Protein AF-A0A9P0PKF9-F1 (afdb_monomer)

Secondary structure (DSSP, 8-state):
-------S-HHHHHHHHHT-HHHH-TTSGGGG-HHHHHHHHHHHHHHH-TTGGGS-HHHHHHHHHHHHHHHHHHHHHHHHHHS--TT---PPPPTTTTTTGGGHHHHHHHHHHTT--------------

Mean predicted aligned error: 11.03 Å

Foldseek 3Di:
DPPPDPPFDPLLLLVLQLVPCLNQPPPDPNVVPPPSNVVSLLVSLCVRDVCLVVDDPVVVVVSSCVSSVVVVVLVVVQVVQPPDDPPDPDGDHDPCNVSCVSNVVRVVVVVVVVPDDDDDDDDDDDDDD

Structure (mmCIF, N/CA/C/O backbone):
data_AF-A0A9P0PKF9-F1
#
_entry.id   AF-A0A9P0PKF9-F1
#
loop_
_atom_site.group_PDB
_atom_site.id
_atom_site.type_symbol
_atom_site.label_atom_id
_atom_site.label_alt_id
_atom_site.label_comp_id
_atom_site.label_asym_id
_atom_site.label_entity_id
_atom_site.label_seq_id
_atom_site.pdbx_PDB_ins_code
_atom_site.Cartn_x
_atom_site.Cartn_y
_atom_site.Cartn_z
_atom_site.occupancy
_atom_site.B_iso_or_equiv
_atom_site.auth_seq_id
_atom_site.auth_comp_id
_atom_site.auth_asym_id
_atom_site.auth_atom_id
_atom_site.pdbx_PDB_model_num
ATOM 1 N N . MET A 1 1 ? 11.613 -13.302 19.330 1.00 32.81 1 MET A N 1
ATOM 2 C CA . MET A 1 1 ? 10.823 -12.208 18.730 1.00 32.81 1 MET A CA 1
ATOM 3 C C . MET A 1 1 ? 9.789 -12.848 17.827 1.00 32.81 1 MET A C 1
ATOM 5 O O . MET A 1 1 ? 10.164 -13.416 16.809 1.00 32.81 1 MET A O 1
ATOM 9 N N . SER A 1 2 ? 8.526 -12.873 18.243 1.00 33.69 2 SER A N 1
ATOM 10 C CA . SER A 1 2 ? 7.452 -13.430 17.420 1.00 33.69 2 SER A CA 1
ATOM 11 C C . SER A 1 2 ? 7.216 -12.473 16.259 1.00 33.69 2 SER A C 1
ATOM 13 O O . SER A 1 2 ? 6.723 -11.369 16.462 1.00 33.69 2 SER A O 1
ATOM 15 N N . VAL A 1 3 ? 7.636 -12.862 15.057 1.00 44.56 3 VAL A N 1
ATOM 16 C CA . VAL A 1 3 ? 7.265 -12.168 13.822 1.00 44.56 3 VAL A CA 1
ATOM 17 C C . VAL A 1 3 ? 5.748 -12.252 13.729 1.00 44.56 3 VAL A C 1
ATOM 19 O O . VAL A 1 3 ? 5.202 -13.336 13.527 1.00 44.56 3 VAL A O 1
ATOM 22 N N . THR A 1 4 ? 5.063 -11.136 13.966 1.00 53.38 4 THR A N 1
ATOM 23 C CA . THR A 1 4 ? 3.608 -11.045 13.866 1.00 53.38 4 THR A CA 1
ATOM 24 C C . THR A 1 4 ? 3.218 -11.506 12.467 1.00 53.38 4 THR A C 1
ATOM 26 O O . THR A 1 4 ? 3.581 -10.883 11.467 1.00 53.38 4 THR A O 1
ATOM 29 N N . LYS A 1 5 ? 2.571 -12.670 12.380 1.00 66.69 5 LYS A N 1
ATOM 30 C CA . LYS A 1 5 ? 2.160 -13.260 11.109 1.00 66.69 5 LYS A CA 1
ATOM 31 C C . LYS A 1 5 ? 1.153 -12.311 10.465 1.00 66.69 5 LYS A C 1
ATOM 33 O O . LYS A 1 5 ? 0.161 -11.949 11.087 1.00 66.69 5 LYS A O 1
ATOM 38 N N . PHE A 1 6 ? 1.429 -11.880 9.239 1.00 79.94 6 PHE A N 1
ATOM 39 C CA . PHE A 1 6 ? 0.460 -11.120 8.459 1.00 79.94 6 PHE A CA 1
ATOM 40 C C . PHE A 1 6 ? -0.684 -12.070 8.094 1.00 79.94 6 PHE A C 1
ATOM 42 O O . PHE A 1 6 ? -0.455 -13.028 7.357 1.00 79.94 6 PHE A O 1
ATOM 49 N N . ASN A 1 7 ? -1.866 -11.846 8.667 1.00 83.81 7 ASN A N 1
ATOM 50 C CA . ASN A 1 7 ? -3.003 -12.768 8.565 1.00 83.81 7 ASN A CA 1
ATOM 51 C C . ASN A 1 7 ? -4.001 -12.390 7.461 1.00 83.81 7 ASN A C 1
ATOM 53 O O . ASN A 1 7 ? -5.048 -13.018 7.363 1.00 83.81 7 ASN A O 1
ATOM 57 N N . TYR A 1 8 ? -3.684 -11.391 6.637 1.00 88.50 8 TYR A N 1
ATOM 58 C CA . TYR A 1 8 ? -4.558 -10.952 5.553 1.00 88.50 8 TYR A CA 1
ATOM 59 C C . TYR A 1 8 ? -4.147 -11.553 4.214 1.00 88.50 8 TYR A C 1
ATOM 61 O O . TYR A 1 8 ? -2.969 -11.855 3.983 1.00 88.50 8 TYR A O 1
ATOM 69 N N . ASP A 1 9 ? -5.126 -11.679 3.325 1.00 90.25 9 ASP A N 1
ATOM 70 C CA . ASP A 1 9 ? -4.907 -12.185 1.981 1.00 90.25 9 ASP A CA 1
ATOM 71 C C . ASP A 1 9 ? -4.110 -11.184 1.130 1.00 90.25 9 ASP A C 1
ATOM 73 O O . ASP A 1 9 ? -4.443 -10.002 1.011 1.00 90.25 9 ASP A O 1
ATOM 77 N N . ILE A 1 10 ? -3.001 -11.665 0.568 1.00 91.31 10 ILE A N 1
ATOM 78 C CA . ILE A 1 10 ? -2.058 -10.822 -0.170 1.00 91.31 10 ILE A CA 1
ATOM 79 C C . ILE A 1 10 ? -2.601 -10.459 -1.548 1.00 91.31 10 ILE A C 1
ATOM 81 O O . ILE A 1 10 ? -2.368 -9.344 -2.005 1.00 91.31 10 ILE A O 1
ATOM 85 N N . VAL A 1 11 ? -3.314 -11.381 -2.196 1.00 92.12 11 VAL A N 1
ATOM 86 C CA . VAL A 1 11 ? -3.899 -11.150 -3.520 1.00 92.12 11 VAL A CA 1
ATOM 87 C C . VAL A 1 11 ? -4.945 -10.044 -3.419 1.00 92.12 11 VAL A C 1
ATOM 89 O O . VAL A 1 11 ? -4.841 -9.049 -4.127 1.00 92.12 11 VAL A O 1
ATOM 92 N N . THR A 1 12 ? -5.827 -10.136 -2.425 1.00 93.19 12 THR A N 1
ATOM 93 C CA . THR A 1 12 ? -6.835 -9.118 -2.103 1.00 93.19 12 THR A CA 1
ATOM 94 C C . THR A 1 12 ? -6.195 -7.753 -1.841 1.00 93.19 12 THR A C 1
ATOM 96 O O . THR A 1 12 ? -6.648 -6.737 -2.363 1.00 93.19 12 THR A O 1
ATOM 99 N N . LEU A 1 13 ? -5.101 -7.697 -1.066 1.00 93.88 13 LEU A N 1
ATOM 100 C CA . LEU A 1 13 ? -4.358 -6.448 -0.855 1.00 93.88 13 LEU A CA 1
ATOM 101 C C . LEU A 1 13 ? -3.855 -5.857 -2.183 1.00 93.88 13 LEU A C 1
ATOM 103 O O . LEU A 1 13 ? -3.960 -4.648 -2.386 1.00 93.88 13 LEU A O 1
ATOM 107 N N . ILE A 1 14 ? -3.302 -6.685 -3.072 1.00 94.00 14 ILE A N 1
ATOM 108 C CA . ILE A 1 14 ? -2.784 -6.229 -4.366 1.00 94.00 14 ILE A CA 1
ATOM 109 C C . ILE A 1 14 ? -3.920 -5.688 -5.241 1.00 94.00 14 ILE A C 1
ATOM 111 O O . ILE A 1 14 ? -3.789 -4.573 -5.738 1.00 94.00 14 ILE A O 1
ATOM 115 N N . GLU A 1 15 ? -5.039 -6.404 -5.357 1.00 93.44 15 GLU A N 1
ATOM 116 C CA . GLU A 1 15 ? -6.213 -5.989 -6.145 1.00 93.44 15 GLU A CA 1
ATOM 117 C C . GLU A 1 15 ? -6.814 -4.669 -5.635 1.00 93.44 15 GLU A C 1
ATOM 119 O O . GLU A 1 15 ? -7.118 -3.755 -6.406 1.00 93.44 15 GLU A O 1
ATOM 124 N N . LEU A 1 16 ? -6.933 -4.519 -4.311 1.00 94.06 16 LEU A N 1
ATOM 125 C CA . LEU A 1 16 ? -7.425 -3.287 -3.694 1.00 94.06 16 LEU A CA 1
ATOM 126 C C . LEU A 1 16 ? -6.513 -2.093 -3.984 1.00 94.06 16 LEU A C 1
ATOM 128 O O . LEU A 1 16 ? -7.008 -0.975 -4.166 1.00 94.06 16 LEU A O 1
ATOM 132 N N . VAL A 1 17 ? -5.197 -2.308 -3.986 1.00 93.44 17 VAL A N 1
ATOM 133 C CA . VAL A 1 17 ? -4.228 -1.261 -4.308 1.00 93.44 17 VAL A CA 1
ATOM 134 C C . VAL A 1 17 ? -4.251 -0.961 -5.804 1.00 93.44 17 VAL A C 1
ATOM 136 O O . VAL A 1 17 ? -4.293 0.212 -6.164 1.00 93.44 17 VAL A O 1
ATOM 139 N N . GLU A 1 18 ? -4.290 -1.976 -6.667 1.00 93.12 18 GLU A N 1
ATOM 140 C CA . GLU A 1 18 ? -4.383 -1.835 -8.124 1.00 93.12 18 GLU A CA 1
ATOM 141 C C . GLU A 1 18 ? -5.552 -0.931 -8.528 1.00 93.12 18 GLU A C 1
ATOM 143 O O . GLU A 1 18 ? -5.347 0.056 -9.241 1.00 93.12 18 GLU A O 1
ATOM 148 N N . ALA A 1 19 ? -6.741 -1.182 -7.970 1.00 92.12 19 ALA A N 1
ATOM 149 C CA . ALA A 1 19 ? -7.951 -0.395 -8.209 1.00 92.12 19 ALA A CA 1
ATOM 150 C C . ALA A 1 19 ? -7.835 1.088 -7.792 1.00 92.12 19 ALA A C 1
ATOM 152 O O . ALA A 1 19 ? -8.672 1.910 -8.169 1.00 92.12 19 ALA A O 1
ATOM 153 N N . ARG A 1 20 ? -6.810 1.454 -7.011 1.00 92.75 20 ARG A N 1
ATOM 154 C CA . ARG A 1 20 ? -6.616 2.788 -6.426 1.00 92.75 20 ARG A CA 1
ATOM 155 C C . ARG A 1 20 ? -5.301 3.411 -6.910 1.00 92.75 20 ARG A C 1
ATOM 157 O O . ARG A 1 20 ? -4.300 3.398 -6.186 1.00 92.75 20 ARG A O 1
ATOM 164 N N . PRO A 1 21 ? -5.272 4.042 -8.100 1.00 88.19 21 PRO A N 1
ATOM 165 C CA . PRO A 1 21 ? -4.044 4.577 -8.696 1.00 88.19 21 PRO A CA 1
ATOM 166 C C . PRO A 1 21 ? -3.341 5.631 -7.834 1.00 88.19 21 PRO A C 1
ATOM 168 O O . PRO A 1 21 ? -2.121 5.761 -7.906 1.00 88.19 21 PRO A O 1
ATOM 171 N N . CYS A 1 22 ? -4.047 6.338 -6.948 1.00 90.50 22 CYS A N 1
ATOM 172 C CA . CYS A 1 22 ? -3.416 7.267 -6.009 1.00 90.50 22 CYS A CA 1
ATOM 173 C C . CYS A 1 22 ? -2.432 6.584 -5.040 1.00 90.50 22 CYS A C 1
ATOM 175 O O . CYS A 1 22 ? -1.569 7.262 -4.488 1.00 90.50 22 CYS A O 1
ATOM 177 N N . LEU A 1 23 ? -2.526 5.265 -4.825 1.00 90.69 23 LEU A N 1
ATOM 178 C CA . LEU A 1 23 ? -1.661 4.524 -3.902 1.00 90.69 23 LEU A CA 1
ATOM 179 C C . LEU A 1 23 ? -0.337 4.074 -4.537 1.00 90.69 23 LEU A C 1
ATOM 181 O O . LEU A 1 23 ? 0.669 3.957 -3.834 1.00 90.69 23 LEU A O 1
ATOM 185 N N . TRP A 1 24 ? -0.305 3.850 -5.852 1.00 89.56 24 TRP A N 1
ATOM 186 C CA . TRP A 1 24 ? 0.848 3.239 -6.527 1.00 89.56 24 TRP A CA 1
ATOM 187 C C . TRP A 1 24 ? 1.302 3.962 -7.800 1.00 89.56 24 TRP A C 1
ATOM 189 O O . TRP A 1 24 ? 2.484 3.898 -8.144 1.00 89.56 24 TRP A O 1
ATOM 199 N N . ASN A 1 25 ? 0.411 4.670 -8.493 1.00 87.38 25 ASN A N 1
ATOM 200 C CA . ASN A 1 25 ? 0.711 5.303 -9.770 1.00 87.38 25 ASN A CA 1
ATOM 201 C C . ASN A 1 25 ? 1.192 6.742 -9.569 1.00 87.38 25 ASN A C 1
ATOM 203 O O . ASN A 1 25 ? 0.395 7.672 -9.507 1.00 87.38 25 ASN A O 1
ATOM 207 N N . LYS A 1 26 ? 2.513 6.938 -9.542 1.00 83.44 26 LYS A N 1
ATOM 208 C CA . LYS A 1 26 ? 3.130 8.268 -9.392 1.00 83.44 26 LYS A CA 1
ATOM 209 C C . LYS A 1 26 ? 2.816 9.262 -10.519 1.00 83.44 26 LYS A C 1
ATOM 211 O O . LYS A 1 26 ? 2.969 10.460 -10.310 1.00 83.44 26 LYS A O 1
ATOM 216 N N . PHE A 1 27 ? 2.400 8.772 -11.689 1.00 82.81 27 PHE A N 1
ATOM 217 C CA . PHE A 1 27 ? 2.012 9.604 -12.832 1.00 82.81 27 PHE A CA 1
ATOM 218 C C . PHE A 1 27 ? 0.536 10.006 -12.799 1.00 82.81 27 PHE A C 1
ATOM 220 O O . PHE A 1 27 ? 0.111 10.812 -13.617 1.00 82.81 27 PHE A O 1
ATOM 227 N N . SER A 1 28 ? -0.249 9.451 -11.874 1.00 84.31 28 SER A N 1
ATOM 228 C CA . SER A 1 28 ? -1.625 9.883 -11.659 1.00 84.31 28 SER A CA 1
ATOM 229 C C . SER A 1 28 ? -1.639 11.241 -10.960 1.00 84.31 28 SER A C 1
ATOM 231 O O . SER A 1 28 ? -0.935 11.437 -9.968 1.00 84.31 28 SER A O 1
ATOM 233 N N . GLU A 1 29 ? -2.487 12.164 -11.406 1.00 83.25 29 GLU A N 1
ATOM 234 C CA . GLU A 1 29 ? -2.675 13.469 -10.751 1.00 83.25 29 GLU A CA 1
ATOM 235 C C . GLU A 1 29 ? -3.097 13.303 -9.283 1.00 83.25 29 GLU A C 1
ATOM 237 O O . GLU A 1 29 ? -2.613 13.994 -8.384 1.00 83.25 29 GLU A O 1
ATOM 242 N N . THR A 1 30 ? -3.900 12.271 -9.023 1.00 83.94 30 THR A N 1
ATOM 243 C CA . THR A 1 30 ? -4.382 11.888 -7.692 1.00 83.94 30 THR A CA 1
ATOM 244 C C . THR A 1 30 ? -3.285 11.380 -6.753 1.00 83.94 30 THR A C 1
ATOM 246 O O . THR A 1 30 ? -3.500 11.287 -5.547 1.00 83.94 30 THR A O 1
ATOM 249 N N . TYR A 1 31 ? -2.081 11.077 -7.253 1.00 84.94 31 TYR A N 1
ATOM 250 C CA . TYR A 1 31 ? -0.963 10.647 -6.412 1.00 84.94 31 TYR A CA 1
ATOM 251 C C . TYR A 1 31 ? -0.393 11.786 -5.560 1.00 84.94 31 TYR A C 1
ATOM 253 O O . TYR A 1 31 ? 0.190 11.536 -4.503 1.00 84.94 31 TYR A O 1
ATOM 261 N N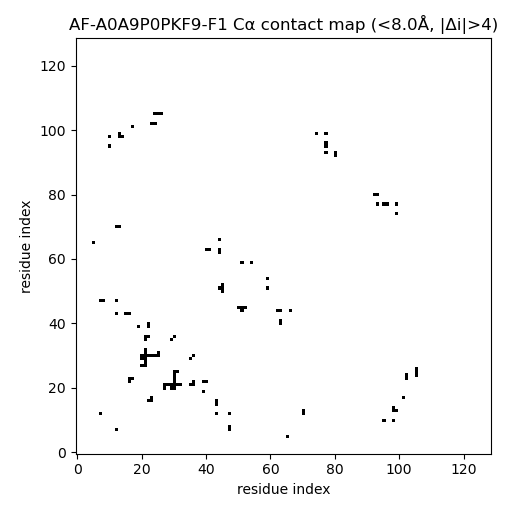 . LYS A 1 32 ? -0.540 13.046 -5.978 1.00 85.00 32 LYS A N 1
ATOM 262 C CA . LYS A 1 32 ? -0.079 14.190 -5.174 1.00 85.00 32 LYS A CA 1
ATOM 263 C C . LYS A 1 32 ? -1.042 14.517 -4.027 1.00 85.00 32 LYS A C 1
ATOM 265 O O . LYS A 1 32 ? -0.642 15.184 -3.072 1.00 85.00 32 LYS A O 1
ATOM 270 N N . ASP A 1 33 ? -2.266 13.992 -4.076 1.00 90.50 33 ASP A N 1
ATOM 271 C CA . ASP A 1 33 ? -3.287 14.218 -3.061 1.00 90.50 33 ASP A CA 1
ATOM 272 C C . ASP A 1 33 ? -3.067 13.323 -1.827 1.00 90.50 33 ASP A C 1
ATOM 274 O O . ASP A 1 33 ? -3.342 12.119 -1.805 1.00 90.50 33 ASP A O 1
ATOM 278 N N . LYS A 1 34 ? -2.551 13.943 -0.762 1.00 88.31 34 LYS A N 1
ATOM 279 C CA . LYS A 1 34 ? -2.316 13.288 0.532 1.00 88.31 34 LYS A CA 1
ATOM 280 C C . LYS A 1 34 ? -3.618 12.913 1.245 1.00 88.31 34 LYS A C 1
ATOM 282 O O . LYS A 1 34 ? -3.636 11.923 1.976 1.00 88.31 34 LYS A O 1
ATOM 287 N N . ILE A 1 35 ? -4.683 13.692 1.055 1.00 90.31 35 ILE A N 1
ATOM 288 C CA . ILE A 1 35 ? -5.980 13.474 1.704 1.00 90.31 35 ILE A CA 1
ATOM 289 C C . ILE A 1 35 ? -6.633 12.246 1.083 1.00 90.31 35 ILE A C 1
ATOM 291 O O . ILE A 1 35 ? -7.028 11.326 1.804 1.00 90.31 35 ILE A O 1
ATOM 295 N N . LEU A 1 36 ? -6.657 12.189 -0.249 1.00 91.00 36 LEU A N 1
ATOM 296 C CA . LEU A 1 36 ? -7.176 11.044 -0.982 1.00 91.00 36 LEU A CA 1
ATOM 297 C C . LEU A 1 36 ? -6.398 9.772 -0.643 1.00 91.00 36 LEU A C 1
ATOM 299 O O . LEU A 1 36 ? -7.008 8.770 -0.292 1.00 91.00 36 LEU A O 1
ATOM 303 N N . LYS A 1 37 ? -5.059 9.819 -0.630 1.00 90.69 37 LYS A N 1
ATOM 304 C CA . LYS A 1 37 ? -4.227 8.677 -0.210 1.00 90.69 37 LYS A CA 1
ATOM 305 C C . LYS A 1 37 ? -4.602 8.148 1.169 1.00 90.69 37 LYS A C 1
ATOM 307 O O . LYS A 1 37 ? -4.739 6.940 1.339 1.00 90.69 37 LYS A O 1
ATOM 312 N N . LYS A 1 38 ? -4.764 9.037 2.153 1.00 89.69 38 LYS A N 1
ATOM 313 C CA . LYS A 1 38 ? -5.144 8.642 3.515 1.00 89.69 38 LYS A CA 1
ATOM 314 C C . LYS A 1 38 ? -6.535 8.005 3.542 1.00 89.69 38 LYS A C 1
ATOM 316 O O . LYS A 1 38 ? -6.725 7.008 4.234 1.00 89.69 38 LYS A O 1
ATOM 321 N N . ARG A 1 39 ? -7.487 8.559 2.785 1.00 92.31 39 ARG A N 1
ATOM 322 C CA . ARG A 1 39 ? -8.845 8.014 2.661 1.00 92.31 39 ARG A CA 1
ATOM 323 C C . ARG A 1 39 ? -8.827 6.623 2.037 1.00 92.31 39 ARG A C 1
ATOM 325 O O . ARG A 1 39 ? -9.370 5.694 2.614 1.00 92.31 39 ARG A O 1
ATOM 332 N N . GLU A 1 40 ? -8.152 6.477 0.906 1.00 94.44 40 GLU A N 1
ATOM 333 C CA . GLU A 1 40 ? -8.070 5.218 0.177 1.00 94.44 40 GLU A CA 1
ATOM 334 C C . GLU A 1 40 ? -7.373 4.122 0.992 1.00 94.44 40 GLU A C 1
ATOM 336 O O . GLU A 1 40 ? -7.867 3.000 1.041 1.00 94.44 40 GLU A O 1
ATOM 341 N N . TRP A 1 41 ? -6.297 4.439 1.722 1.00 93.62 41 TRP A N 1
ATOM 342 C CA . TRP A 1 41 ? -5.696 3.487 2.665 1.00 93.62 41 TRP A CA 1
ATOM 343 C C . TRP A 1 41 ? -6.656 3.078 3.780 1.00 93.62 41 TRP A C 1
ATOM 345 O O . TRP A 1 41 ? -6.723 1.901 4.120 1.00 93.62 41 TRP A O 1
ATOM 355 N N . LYS A 1 42 ? -7.431 4.021 4.329 1.00 91.38 42 LYS A N 1
ATOM 356 C CA . LYS A 1 42 ? -8.436 3.706 5.351 1.00 91.38 42 LYS A CA 1
ATOM 357 C C . LYS A 1 42 ? -9.472 2.708 4.828 1.00 91.38 42 LYS A C 1
ATOM 359 O O . LYS A 1 42 ? -9.807 1.770 5.544 1.00 91.38 42 LYS A O 1
ATOM 364 N N . GLU A 1 43 ? -9.923 2.867 3.587 1.00 92.88 43 GLU A N 1
ATOM 365 C CA . GLU A 1 43 ? -10.841 1.917 2.947 1.00 92.88 43 GLU A CA 1
ATOM 366 C C . GLU A 1 43 ? -10.198 0.537 2.754 1.00 92.88 43 GLU A C 1
ATOM 368 O O . GLU A 1 43 ? -10.829 -0.479 3.034 1.00 92.88 43 GLU A O 1
ATOM 373 N N . VAL A 1 44 ? -8.923 0.482 2.351 1.00 93.44 44 VAL A N 1
ATOM 374 C CA . VAL A 1 44 ? -8.172 -0.784 2.260 1.00 93.44 44 VAL A CA 1
ATOM 375 C C . VAL A 1 44 ? -8.076 -1.467 3.627 1.00 93.44 44 VAL A C 1
ATOM 377 O O . VAL A 1 44 ? -8.297 -2.673 3.723 1.00 93.44 44 VAL A O 1
ATOM 380 N N . HIS A 1 45 ? -7.791 -0.716 4.696 1.00 91.38 45 HIS A N 1
ATOM 381 C CA . HIS A 1 45 ? -7.709 -1.277 6.046 1.00 91.38 45 HIS A CA 1
ATOM 382 C C . HIS A 1 45 ? -9.054 -1.838 6.514 1.00 91.38 45 HIS A C 1
ATOM 384 O O . HIS A 1 45 ? -9.089 -2.943 7.042 1.00 91.38 45 HIS A O 1
ATOM 390 N N . LYS A 1 46 ? -10.157 -1.120 6.269 1.00 90.88 46 LYS A N 1
ATOM 391 C CA . LYS A 1 46 ? -11.520 -1.576 6.587 1.00 90.88 46 LYS A CA 1
ATOM 392 C C . LYS A 1 46 ? -11.927 -2.824 5.814 1.00 90.88 46 LYS A C 1
ATOM 394 O O . LYS A 1 46 ? -12.638 -3.668 6.344 1.00 90.88 46 LYS A O 1
ATOM 399 N N . TYR A 1 47 ? -11.496 -2.930 4.559 1.00 92.00 47 TYR A N 1
ATOM 400 C CA . TYR A 1 47 ? -11.804 -4.097 3.741 1.00 92.00 47 TYR A CA 1
ATOM 401 C C . TYR A 1 47 ? -11.073 -5.346 4.245 1.00 92.00 47 TYR A C 1
ATOM 403 O O . TYR A 1 47 ? -11.643 -6.432 4.268 1.00 92.00 47 TYR A O 1
ATOM 411 N N . LEU A 1 48 ? -9.809 -5.195 4.653 1.00 88.56 48 LEU A N 1
ATOM 412 C CA . LEU A 1 48 ? -8.990 -6.309 5.137 1.00 88.56 48 LEU A CA 1
ATOM 413 C C . LEU A 1 48 ? -9.308 -6.692 6.586 1.00 88.56 48 LEU A C 1
ATOM 415 O O . LEU A 1 48 ? -9.268 -7.872 6.922 1.00 88.56 48 LEU A O 1
ATOM 419 N N . GLU A 1 49 ? -9.645 -5.719 7.429 1.00 87.25 49 GLU A N 1
ATOM 420 C CA . GLU A 1 49 ? -10.002 -5.929 8.828 1.00 87.25 49 GLU A CA 1
ATOM 421 C C . GLU A 1 49 ? -11.468 -5.537 9.048 1.00 87.25 49 GLU A C 1
ATOM 423 O O . GLU A 1 49 ? -11.799 -4.373 9.264 1.00 87.25 49 GLU A O 1
ATOM 428 N N . ALA A 1 50 ? -12.367 -6.525 9.047 1.00 85.25 50 ALA A N 1
ATOM 429 C CA . ALA A 1 50 ? -13.806 -6.291 9.213 1.00 85.25 50 ALA A CA 1
ATOM 430 C C . AL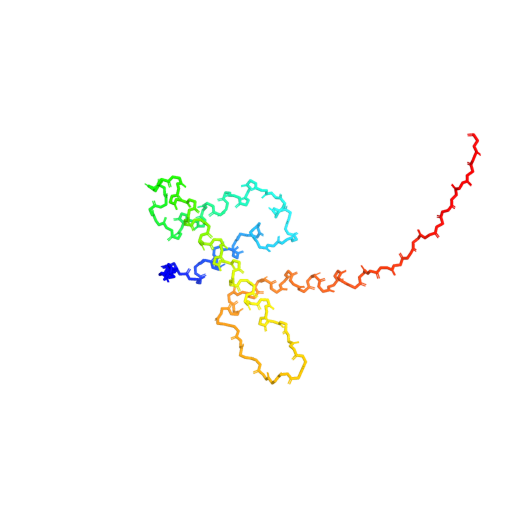A A 1 50 ? -14.163 -5.569 10.531 1.00 85.25 50 ALA A C 1
ATOM 432 O O . ALA A 1 50 ? -15.182 -4.885 10.615 1.00 85.25 50 ALA A O 1
ATOM 433 N N . ASN A 1 51 ? -13.316 -5.693 11.560 1.00 85.38 51 ASN A N 1
ATOM 434 C CA . ASN A 1 51 ? -13.491 -5.027 12.850 1.00 85.38 51 ASN A CA 1
ATOM 435 C C . ASN A 1 51 ? -12.795 -3.665 12.943 1.00 85.38 51 ASN A C 1
ATOM 437 O O . ASN A 1 51 ? -12.806 -3.075 14.019 1.00 85.38 51 ASN A O 1
ATOM 441 N N . PHE A 1 52 ? -12.207 -3.145 11.861 1.00 85.12 52 PHE A N 1
ATOM 442 C CA . PHE A 1 52 ? -11.355 -1.953 11.897 1.00 85.12 52 PHE A CA 1
ATOM 443 C C . PHE A 1 52 ? -12.022 -0.745 12.569 1.00 85.12 52 PHE A C 1
ATOM 445 O O . PHE A 1 52 ? -11.393 -0.071 13.380 1.00 85.12 52 PHE A O 1
ATOM 452 N N . ASP A 1 53 ? -13.307 -0.499 12.293 1.00 84.31 53 ASP A N 1
ATOM 453 C CA . ASP A 1 53 ? -14.065 0.609 12.894 1.00 84.31 53 ASP A CA 1
ATOM 454 C C . ASP A 1 53 ? -14.370 0.416 14.392 1.00 84.31 53 ASP A C 1
ATOM 456 O O . ASP A 1 53 ? -14.622 1.394 15.091 1.00 84.31 53 ASP A O 1
ATOM 460 N N . ASN A 1 54 ? -14.314 -0.819 14.902 1.00 88.44 54 ASN A N 1
ATOM 461 C CA . ASN A 1 54 ? -14.500 -1.130 16.325 1.00 88.44 54 ASN A CA 1
ATOM 462 C C . ASN A 1 54 ? -13.187 -1.085 17.124 1.00 88.44 54 ASN A C 1
ATOM 464 O O . ASN A 1 54 ? -13.207 -1.162 18.353 1.00 88.44 54 ASN A O 1
ATOM 468 N N . LEU A 1 55 ? -12.040 -0.996 16.447 1.00 88.38 55 LEU A N 1
ATOM 469 C CA . LEU A 1 55 ? -10.735 -0.935 17.095 1.00 88.38 55 LEU A CA 1
ATOM 470 C C . LEU A 1 55 ? -10.428 0.480 17.583 1.00 88.38 55 LEU A C 1
ATOM 472 O O . LEU A 1 55 ? -10.886 1.471 17.015 1.00 88.38 55 LEU A O 1
ATOM 476 N N . ASN A 1 56 ? -9.595 0.580 18.619 1.00 91.31 56 ASN A N 1
ATOM 477 C CA . ASN A 1 56 ? -9.082 1.869 19.073 1.00 91.31 56 ASN A CA 1
ATOM 478 C C . ASN A 1 56 ? -8.074 2.453 18.060 1.00 91.31 56 ASN A C 1
ATOM 480 O O . ASN A 1 56 ? -7.532 1.742 17.212 1.00 91.31 56 ASN A O 1
ATOM 484 N N . GLU A 1 57 ? -7.782 3.748 18.173 1.00 88.75 57 GLU A N 1
ATOM 485 C CA . GLU A 1 57 ? -6.881 4.442 17.241 1.00 88.75 57 GLU A CA 1
ATOM 486 C C . GLU A 1 57 ? -5.473 3.823 17.183 1.00 88.75 57 GLU A C 1
ATOM 488 O O . GLU A 1 57 ? -4.856 3.789 16.121 1.00 88.75 57 GLU A O 1
ATOM 493 N N . GLN A 1 58 ? -4.968 3.290 18.299 1.00 89.75 58 GLN A N 1
ATOM 494 C CA . GLN A 1 58 ? -3.639 2.672 18.356 1.00 89.75 58 GLN A CA 1
ATOM 495 C C . GLN A 1 58 ? -3.583 1.356 17.570 1.00 89.75 58 GLN A C 1
ATOM 497 O O . GLN A 1 58 ? -2.624 1.111 16.841 1.00 89.75 58 GLN A O 1
ATOM 502 N N . GLU A 1 59 ? -4.603 0.512 17.695 1.00 87.81 59 GLU A N 1
ATOM 503 C CA . GLU A 1 59 ? -4.712 -0.751 16.968 1.00 87.81 59 GLU A CA 1
ATOM 504 C C . GLU A 1 59 ? -4.991 -0.505 15.482 1.00 87.81 59 GLU A C 1
ATOM 506 O O . GLU A 1 59 ? -4.346 -1.122 14.633 1.00 87.81 59 GLU A O 1
ATOM 511 N N . GLN A 1 60 ? -5.855 0.465 15.155 1.00 88.88 60 GLN A N 1
ATOM 512 C CA . GLN A 1 60 ? -6.061 0.915 13.774 1.00 88.88 60 GLN A CA 1
ATOM 513 C C . GLN A 1 60 ? -4.742 1.356 13.130 1.00 88.88 60 GLN A C 1
ATOM 515 O O . GLN A 1 60 ? -4.443 0.970 11.997 1.00 88.88 60 GLN A O 1
ATOM 520 N N . GLN A 1 61 ? -3.929 2.124 13.862 1.00 89.38 61 GLN A N 1
ATOM 521 C CA . GLN A 1 61 ? -2.622 2.568 13.392 1.00 89.38 61 GLN A CA 1
ATOM 522 C C . GLN A 1 61 ? -1.670 1.385 13.176 1.00 89.38 61 GLN A C 1
ATOM 524 O O . GLN A 1 61 ? -1.088 1.270 12.101 1.00 89.38 61 GLN A O 1
ATOM 529 N N . LYS A 1 62 ? -1.563 0.454 14.135 1.00 89.94 62 LYS A N 1
ATOM 530 C CA . LYS A 1 62 ? -0.710 -0.743 14.003 1.00 89.94 62 LYS A CA 1
ATOM 531 C C . LYS A 1 62 ? -1.088 -1.604 12.799 1.00 89.94 62 LYS A C 1
ATOM 533 O O . LYS A 1 62 ? -0.208 -2.068 12.076 1.00 89.94 62 LYS A O 1
ATOM 538 N N . ILE A 1 63 ? -2.383 -1.831 12.586 1.00 89.81 63 ILE A N 1
ATOM 539 C CA . ILE A 1 63 ? -2.887 -2.614 11.452 1.00 89.81 63 ILE A CA 1
ATOM 540 C C . ILE A 1 63 ? -2.605 -1.887 10.143 1.00 89.81 63 ILE A C 1
ATOM 542 O O . ILE A 1 63 ? -2.093 -2.499 9.205 1.00 89.81 63 ILE A O 1
ATOM 546 N N . GLY A 1 64 ? -2.871 -0.581 10.097 1.00 90.69 64 GLY A N 1
ATOM 547 C CA . GLY A 1 64 ? -2.585 0.232 8.923 1.00 90.69 64 GLY A CA 1
ATOM 548 C C . GLY A 1 64 ? -1.103 0.234 8.557 1.00 90.69 64 GLY A C 1
ATOM 549 O O . GLY A 1 64 ? -0.748 0.030 7.393 1.00 90.69 64 GLY A O 1
ATOM 550 N N . ASP A 1 65 ? -0.225 0.363 9.552 1.00 91.31 65 ASP A N 1
ATOM 551 C CA . ASP A 1 65 ? 1.222 0.292 9.360 1.00 91.31 65 ASP A CA 1
ATOM 552 C C . ASP A 1 65 ? 1.655 -1.098 8.888 1.00 91.31 65 ASP A C 1
ATOM 554 O O . ASP A 1 65 ? 2.467 -1.208 7.967 1.00 91.31 65 ASP A O 1
ATOM 558 N N . ALA A 1 66 ? 1.083 -2.170 9.442 1.00 91.25 66 ALA A N 1
ATOM 559 C CA . ALA A 1 66 ? 1.371 -3.535 9.013 1.00 91.25 66 ALA A CA 1
ATOM 560 C C . ALA A 1 66 ? 0.956 -3.786 7.553 1.00 91.25 66 ALA A C 1
ATOM 562 O O . ALA A 1 66 ? 1.743 -4.343 6.783 1.00 91.25 66 ALA A O 1
ATOM 563 N N . ILE A 1 67 ? -0.244 -3.353 7.153 1.00 91.88 67 ILE A N 1
ATOM 564 C CA . ILE A 1 67 ? -0.766 -3.480 5.783 1.00 91.88 67 ILE A CA 1
ATOM 565 C C . ILE A 1 67 ? 0.086 -2.666 4.806 1.00 91.88 67 ILE A C 1
ATOM 567 O O . ILE A 1 67 ? 0.562 -3.199 3.799 1.00 91.88 67 ILE A O 1
ATOM 571 N N . THR A 1 68 ? 0.353 -1.402 5.132 1.00 91.75 68 THR A N 1
ATOM 572 C CA . THR A 1 68 ? 1.144 -0.507 4.279 1.00 91.75 68 THR A CA 1
ATOM 573 C C . THR A 1 68 ? 2.579 -1.017 4.123 1.00 91.75 68 THR A C 1
ATOM 575 O O . THR A 1 68 ? 3.102 -1.088 3.009 1.00 91.75 68 THR A O 1
ATOM 578 N N . THR A 1 69 ? 3.206 -1.451 5.220 1.00 92.31 69 THR A N 1
ATOM 579 C CA . THR A 1 69 ? 4.552 -2.047 5.212 1.00 92.31 69 THR A CA 1
ATOM 580 C C . THR A 1 69 ? 4.575 -3.338 4.398 1.00 92.31 69 THR A C 1
ATOM 582 O O . THR A 1 69 ? 5.519 -3.601 3.650 1.00 92.31 69 THR A O 1
ATOM 585 N N . LYS A 1 70 ? 3.525 -4.163 4.497 1.00 92.44 70 LYS A N 1
ATOM 586 C CA . LYS A 1 70 ? 3.424 -5.397 3.716 1.00 92.44 70 LYS A CA 1
ATOM 587 C C . LYS A 1 70 ? 3.356 -5.108 2.220 1.00 92.44 70 LYS A C 1
ATOM 589 O O . LYS A 1 70 ? 4.101 -5.735 1.467 1.00 92.44 70 LYS A O 1
ATOM 594 N N . TRP A 1 71 ? 2.536 -4.143 1.808 1.00 93.75 71 TRP A N 1
ATOM 595 C CA . TRP A 1 71 ? 2.476 -3.675 0.424 1.00 93.75 71 TRP A CA 1
ATOM 596 C C . TRP A 1 71 ? 3.841 -3.175 -0.074 1.00 93.75 71 TRP A C 1
AT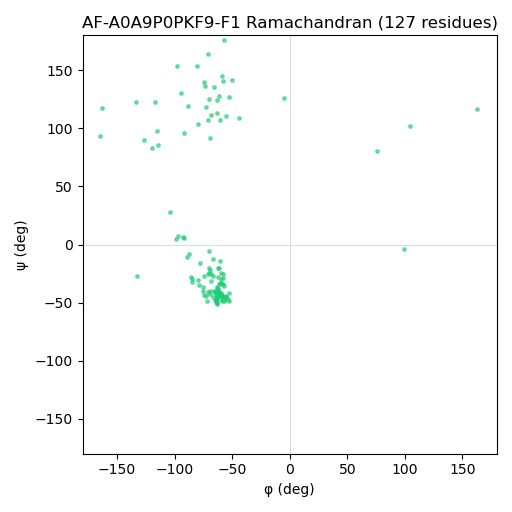OM 598 O O . TRP A 1 71 ? 4.303 -3.608 -1.130 1.00 93.75 71 TRP A O 1
ATOM 608 N N . GLN A 1 72 ? 4.525 -2.328 0.703 1.00 91.62 72 GLN A N 1
ATOM 609 C CA . GLN A 1 72 ? 5.865 -1.837 0.355 1.00 91.62 72 GLN A CA 1
ATOM 610 C C . GLN A 1 72 ? 6.853 -2.989 0.129 1.00 91.62 72 GLN A C 1
ATOM 612 O O . GLN A 1 72 ? 7.526 -3.025 -0.898 1.00 91.62 72 GLN A O 1
ATOM 617 N N . ASN A 1 73 ? 6.874 -3.975 1.029 1.00 91.50 73 ASN A N 1
ATOM 618 C CA . ASN A 1 73 ? 7.735 -5.152 0.905 1.00 91.50 73 ASN A CA 1
ATOM 619 C C . ASN A 1 73 ? 7.435 -5.984 -0.351 1.00 91.50 73 ASN A C 1
ATOM 621 O O . ASN A 1 73 ? 8.363 -6.462 -1.002 1.00 91.50 73 ASN A O 1
ATOM 625 N N . ILE A 1 74 ? 6.156 -6.166 -0.700 1.00 92.00 74 ILE A N 1
ATOM 626 C CA . ILE A 1 74 ? 5.738 -6.884 -1.916 1.00 92.00 74 ILE A CA 1
ATOM 627 C C . ILE A 1 74 ? 6.225 -6.139 -3.157 1.00 92.00 74 ILE A C 1
ATOM 629 O O . ILE A 1 74 ? 6.866 -6.736 -4.024 1.00 92.00 74 ILE A O 1
ATOM 633 N N . ARG A 1 75 ? 5.970 -4.828 -3.218 1.00 90.12 75 ARG A N 1
ATOM 634 C CA . ARG A 1 75 ? 6.398 -3.976 -4.327 1.00 90.12 75 ARG A CA 1
ATOM 635 C C . ARG A 1 75 ? 7.913 -4.013 -4.494 1.00 90.12 75 ARG A C 1
ATOM 637 O O . ARG A 1 75 ? 8.396 -4.228 -5.601 1.00 90.12 75 ARG A O 1
ATOM 644 N N . ASP A 1 76 ? 8.664 -3.848 -3.412 1.00 88.50 76 ASP A N 1
ATOM 645 C CA . ASP A 1 76 ? 10.126 -3.842 -3.453 1.00 88.50 76 ASP A CA 1
ATOM 646 C C . ASP A 1 76 ? 10.692 -5.210 -3.851 1.00 88.50 76 ASP A C 1
ATOM 648 O O . ASP A 1 76 ? 11.632 -5.281 -4.646 1.00 88.50 76 ASP A O 1
ATOM 652 N N . ALA A 1 77 ? 10.109 -6.307 -3.355 1.00 88.88 77 ALA A N 1
ATOM 653 C CA . ALA A 1 77 ? 10.477 -7.660 -3.770 1.00 88.88 77 ALA A CA 1
ATOM 654 C C . ALA A 1 77 ? 10.217 -7.881 -5.268 1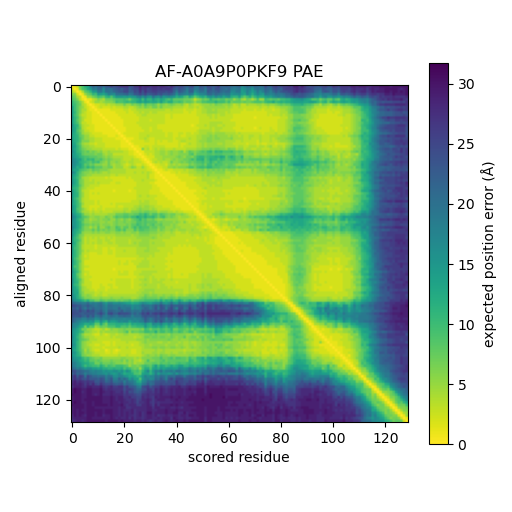.00 88.88 77 ALA A C 1
ATOM 656 O O . ALA A 1 77 ? 11.072 -8.432 -5.964 1.00 88.88 77 ALA A O 1
ATOM 657 N N . PHE A 1 78 ? 9.083 -7.396 -5.777 1.00 88.88 78 PHE A N 1
ATOM 658 C CA . PHE A 1 78 ? 8.754 -7.444 -7.196 1.00 88.88 78 PHE A CA 1
ATOM 659 C C . PHE A 1 78 ? 9.741 -6.624 -8.034 1.00 88.88 78 PHE A C 1
ATOM 661 O O . PHE A 1 78 ? 10.355 -7.175 -8.945 1.00 88.88 78 PHE A O 1
ATOM 668 N N . VAL A 1 79 ? 10.011 -5.364 -7.676 1.00 85.19 79 VAL A N 1
ATOM 669 C CA . VAL A 1 79 ? 11.000 -4.508 -8.364 1.00 85.19 79 VAL A CA 1
ATOM 670 C C . VAL A 1 79 ? 12.376 -5.178 -8.400 1.00 85.19 79 VAL A C 1
ATOM 672 O O . VAL A 1 79 ? 13.040 -5.203 -9.435 1.00 85.19 79 VAL A O 1
ATOM 675 N N . ARG A 1 80 ? 12.818 -5.755 -7.276 1.00 84.31 80 ARG A N 1
ATOM 676 C CA . ARG A 1 80 ? 14.094 -6.482 -7.195 1.00 84.31 80 ARG A CA 1
ATOM 677 C C . ARG A 1 80 ? 14.110 -7.712 -8.094 1.00 84.31 80 ARG A C 1
ATOM 679 O O . ARG A 1 80 ? 15.143 -7.982 -8.695 1.00 84.31 80 ARG A O 1
ATOM 686 N N . SER A 1 81 ? 12.988 -8.424 -8.207 1.00 83.88 81 SER A N 1
ATOM 687 C CA . SER A 1 81 ? 12.868 -9.584 -9.097 1.00 83.88 81 SER A CA 1
ATOM 688 C C . SER A 1 81 ? 12.951 -9.212 -10.583 1.00 83.88 81 SER A C 1
ATOM 690 O O . SER A 1 81 ? 13.402 -10.025 -11.386 1.00 83.88 81 SER A O 1
ATOM 692 N N . LEU A 1 82 ? 12.565 -7.982 -10.947 1.00 80.31 82 LEU A N 1
ATOM 693 C CA . LEU A 1 82 ? 12.626 -7.481 -12.323 1.00 80.31 82 LEU A CA 1
ATOM 694 C C . LEU A 1 82 ? 14.030 -7.024 -12.735 1.00 80.31 82 LEU A C 1
ATOM 696 O O . LEU A 1 82 ? 14.391 -7.134 -13.905 1.00 80.31 82 LEU A O 1
ATOM 700 N N . LYS A 1 83 ? 14.845 -6.531 -11.791 1.00 75.12 83 LYS A N 1
ATOM 701 C CA . LYS A 1 83 ? 16.225 -6.105 -12.066 1.00 75.12 83 LYS A CA 1
ATOM 702 C C . LYS A 1 83 ? 17.103 -7.319 -12.390 1.00 75.12 83 LYS A C 1
ATOM 704 O O . LYS A 1 83 ? 17.700 -7.936 -11.507 1.00 75.12 83 LYS A O 1
ATOM 709 N N . LYS A 1 84 ? 17.202 -7.658 -13.677 1.00 64.25 84 LYS A N 1
ATOM 710 C CA . LYS A 1 84 ? 18.072 -8.724 -14.187 1.00 64.25 84 LYS A CA 1
ATOM 711 C C . LYS A 1 84 ? 19.537 -8.364 -13.920 1.00 64.25 84 LYS A C 1
ATOM 713 O O . LYS A 1 84 ? 20.073 -7.439 -14.520 1.00 64.25 84 LYS A O 1
ATOM 718 N N . LYS A 1 85 ? 20.219 -9.117 -13.054 1.00 58.06 85 LYS A N 1
ATOM 719 C CA . LYS A 1 85 ? 21.688 -9.087 -13.012 1.00 58.06 85 LYS A CA 1
ATOM 720 C C . LYS A 1 85 ? 22.208 -9.823 -14.246 1.00 58.06 85 LYS A C 1
ATOM 722 O O . LYS A 1 85 ? 21.910 -11.005 -14.429 1.00 58.06 85 LYS A O 1
ATOM 727 N N . SER A 1 86 ? 22.946 -9.115 -15.101 1.00 54.88 86 SER A N 1
ATOM 728 C CA . SER A 1 86 ? 23.616 -9.712 -16.260 1.00 54.88 86 SER A CA 1
ATOM 729 C C . SER A 1 86 ? 24.462 -10.908 -15.796 1.00 54.88 86 SER A C 1
ATOM 731 O O . SER A 1 86 ? 25.211 -10.787 -14.828 1.00 54.88 86 SER A O 1
ATOM 733 N N . GLY A 1 87 ? 24.279 -12.079 -16.415 1.00 56.81 87 GLY A N 1
ATOM 734 C CA . GLY A 1 87 ? 25.019 -13.308 -16.090 1.00 56.81 87 GLY A CA 1
ATOM 735 C C . GLY A 1 87 ? 24.317 -14.340 -15.193 1.00 56.81 87 GLY A C 1
ATOM 736 O O . GLY A 1 87 ? 24.860 -15.424 -15.010 1.00 56.81 87 GLY A O 1
ATOM 737 N N . GLN A 1 88 ? 23.113 -14.078 -14.667 1.00 58.19 88 GLN A N 1
ATOM 738 C CA . GLN A 1 88 ? 22.315 -15.117 -13.995 1.00 58.19 88 GLN A CA 1
ATOM 739 C C . GLN A 1 88 ? 21.315 -15.753 -14.971 1.00 58.19 88 GLN A C 1
ATOM 741 O O . GLN A 1 88 ? 20.595 -15.046 -15.678 1.00 58.19 88 GLN A O 1
ATOM 746 N N . GLY A 1 89 ? 21.288 -17.092 -15.012 1.00 58.16 89 GLY A N 1
ATOM 747 C CA . GLY A 1 89 ? 20.324 -17.880 -15.788 1.00 58.16 89 GLY A CA 1
ATOM 748 C C . GLY A 1 89 ? 18.863 -17.573 -15.428 1.00 58.16 89 GLY A C 1
ATOM 749 O O . GLY A 1 89 ? 18.590 -16.779 -14.526 1.00 58.16 89 GLY A O 1
ATOM 750 N N . ALA A 1 90 ? 17.920 -18.192 -16.149 1.00 62.50 90 ALA A N 1
ATOM 751 C CA . ALA A 1 90 ? 16.483 -17.911 -16.057 1.00 62.50 90 ALA A CA 1
ATOM 752 C C . ALA A 1 90 ? 15.989 -17.780 -14.599 1.00 62.50 90 ALA A C 1
ATOM 754 O O . ALA A 1 90 ? 15.930 -18.758 -13.854 1.00 62.50 90 ALA A O 1
ATOM 755 N N . GLN A 1 91 ? 15.649 -16.555 -14.188 1.00 64.31 91 GLN A N 1
ATOM 756 C CA . GLN A 1 91 ? 15.093 -16.283 -12.864 1.00 64.31 91 GLN A CA 1
ATOM 757 C C . GLN A 1 91 ? 13.635 -16.746 -12.816 1.00 64.31 91 GLN A C 1
ATOM 759 O O . GLN A 1 91 ? 12.877 -16.559 -13.771 1.00 64.31 91 GLN A O 1
ATOM 764 N N . ARG A 1 92 ? 13.228 -17.343 -11.691 1.00 68.56 92 ARG A N 1
ATOM 765 C CA . ARG A 1 92 ? 11.824 -17.702 -11.462 1.00 68.56 92 ARG A CA 1
ATOM 766 C C . ARG A 1 92 ? 10.989 -16.427 -11.359 1.00 68.56 92 ARG A C 1
ATOM 768 O O . ARG A 1 92 ? 11.387 -15.483 -10.678 1.00 68.56 92 ARG A O 1
ATOM 775 N N . LYS A 1 93 ? 9.826 -16.416 -12.017 1.00 79.00 93 LYS A N 1
ATOM 776 C CA . LYS A 1 93 ? 8.851 -15.326 -11.886 1.00 79.00 93 LYS A CA 1
ATOM 777 C C . LYS A 1 93 ? 8.445 -15.181 -10.417 1.00 79.00 93 LYS A C 1
ATOM 779 O O . LYS A 1 93 ? 8.288 -16.180 -9.714 1.00 79.00 93 LYS A O 1
ATOM 784 N N . TYR A 1 94 ? 8.296 -13.938 -9.962 1.00 84.50 94 TYR A N 1
ATOM 785 C CA . TYR A 1 94 ? 7.791 -13.650 -8.621 1.00 84.50 94 TYR A CA 1
ATOM 786 C C . TYR A 1 94 ? 6.391 -14.254 -8.438 1.00 84.50 94 TYR A C 1
ATOM 788 O O . TYR A 1 94 ? 5.609 -14.295 -9.384 1.00 84.50 94 TYR A O 1
ATOM 796 N N . VAL A 1 95 ? 6.075 -14.720 -7.227 1.00 86.38 95 VAL A N 1
ATOM 797 C CA . VAL A 1 95 ? 4.828 -15.459 -6.953 1.00 86.38 95 VAL A CA 1
ATOM 798 C C . VAL A 1 95 ? 3.565 -14.657 -7.297 1.00 86.38 95 VAL A C 1
ATOM 800 O O . VAL A 1 95 ? 2.618 -15.235 -7.808 1.00 86.38 95 VAL A O 1
ATOM 803 N N . TYR A 1 96 ? 3.595 -13.331 -7.118 1.00 88.50 96 TYR A N 1
ATOM 804 C CA . TYR A 1 96 ? 2.500 -12.416 -7.476 1.00 88.50 96 TYR A CA 1
ATOM 805 C C . TYR A 1 96 ? 2.790 -11.624 -8.758 1.00 88.50 96 TYR A C 1
ATOM 807 O O . TYR A 1 96 ? 2.378 -10.477 -8.893 1.00 88.50 96 TYR A O 1
ATOM 815 N N . HIS A 1 97 ? 3.592 -12.177 -9.674 1.00 87.12 97 HIS A N 1
ATOM 816 C CA . HIS A 1 97 ? 4.011 -11.451 -10.876 1.00 87.12 97 HIS A CA 1
ATOM 817 C C . HIS A 1 97 ? 2.825 -11.004 -11.733 1.00 87.12 97 HIS A C 1
ATOM 819 O O . HIS A 1 97 ? 2.825 -9.871 -12.197 1.00 87.12 97 HIS A O 1
ATOM 825 N N . ASP A 1 98 ? 1.841 -11.884 -11.915 1.00 87.38 98 ASP A N 1
ATOM 826 C CA . ASP A 1 98 ? 0.647 -11.642 -12.728 1.00 87.38 98 ASP A CA 1
ATOM 827 C C . ASP A 1 98 ? -0.209 -10.503 -12.140 1.00 87.38 98 ASP A C 1
ATOM 829 O O . ASP A 1 98 ? -0.479 -9.514 -12.814 1.00 87.38 98 ASP A O 1
ATOM 833 N N . GLN A 1 99 ? -0.458 -10.537 -10.826 1.00 90.81 99 GLN A N 1
ATOM 834 C CA . GLN A 1 99 ? -1.209 -9.488 -10.123 1.00 90.81 99 GLN A CA 1
ATOM 835 C C . GLN A 1 99 ? -0.450 -8.157 -10.041 1.00 90.81 99 GLN A C 1
ATOM 837 O O . GLN A 1 99 ? -1.056 -7.118 -9.845 1.00 90.81 99 GLN A O 1
ATOM 842 N N . LEU A 1 100 ? 0.881 -8.155 -10.161 1.00 90.31 100 LEU A N 1
ATOM 843 C CA . LEU A 1 100 ? 1.702 -6.940 -10.080 1.00 90.31 100 LEU A CA 1
ATOM 844 C C . LEU A 1 100 ? 2.082 -6.382 -11.456 1.00 90.31 100 LEU A C 1
ATOM 846 O O . LEU A 1 100 ? 2.829 -5.401 -11.527 1.00 90.31 100 LEU A O 1
ATOM 850 N N . GLN A 1 101 ? 1.571 -6.955 -12.554 1.00 89.25 101 GLN A N 1
ATOM 851 C CA . GLN A 1 101 ? 1.881 -6.472 -13.902 1.00 89.25 101 GLN A CA 1
ATOM 852 C C . GLN A 1 101 ? 1.468 -5.013 -14.111 1.00 89.25 101 GLN A C 1
ATOM 854 O O . GLN A 1 101 ? 2.162 -4.291 -14.831 1.00 89.25 101 GLN A O 1
ATOM 859 N N . PHE A 1 102 ? 0.421 -4.532 -13.430 1.00 88.44 102 PHE A N 1
ATOM 860 C CA . PHE A 1 102 ? 0.020 -3.129 -13.504 1.00 88.44 102 PHE A CA 1
ATOM 861 C C . PHE A 1 102 ? 1.140 -2.172 -13.074 1.00 88.44 102 PHE A C 1
ATOM 863 O O . PHE A 1 102 ? 1.214 -1.067 -13.599 1.00 88.44 102 PHE A O 1
ATOM 870 N N . LEU A 1 103 ? 2.063 -2.573 -12.191 1.00 87.94 103 LEU A N 1
ATOM 871 C CA . LEU A 1 103 ? 3.185 -1.723 -11.779 1.00 87.94 103 LEU A CA 1
ATOM 872 C C . LEU A 1 103 ? 4.218 -1.515 -12.894 1.00 87.94 103 LEU A C 1
ATOM 874 O O . LEU A 1 103 ? 4.913 -0.495 -12.898 1.00 87.94 103 LEU A O 1
ATOM 878 N N . LEU A 1 104 ? 4.308 -2.436 -13.860 1.00 85.94 104 LEU A N 1
ATOM 879 C CA . LEU A 1 104 ? 5.239 -2.333 -14.989 1.00 85.94 104 LEU A CA 1
ATOM 880 C C . LEU A 1 104 ? 4.962 -1.084 -15.831 1.00 85.94 104 LEU A C 1
ATOM 882 O O . LEU A 1 104 ? 5.895 -0.449 -16.314 1.00 85.94 104 LEU A O 1
ATOM 886 N N . GLN A 1 105 ? 3.696 -0.662 -15.933 1.00 82.31 105 GLN A N 1
ATOM 887 C CA . GLN A 1 105 ? 3.319 0.540 -16.683 1.00 82.31 105 GLN A CA 1
ATOM 888 C C . GLN A 1 105 ? 3.945 1.824 -16.110 1.00 82.31 105 GLN A C 1
ATOM 890 O O . GLN A 1 105 ? 4.165 2.790 -16.836 1.00 82.31 105 GLN A O 1
ATOM 895 N N . VAL A 1 106 ? 4.221 1.845 -14.802 1.00 81.06 106 VAL A N 1
ATOM 896 C CA . VAL A 1 106 ? 4.868 2.968 -14.111 1.00 81.06 106 VAL A CA 1
ATOM 897 C C . VAL A 1 106 ? 6.387 2.858 -14.225 1.00 81.06 106 VAL A C 1
ATOM 899 O O . VAL A 1 106 ? 7.068 3.874 -14.304 1.00 81.06 106 VAL A O 1
ATOM 902 N N . MET A 1 107 ? 6.936 1.646 -14.263 1.00 76.00 107 MET A N 1
ATOM 903 C CA . MET A 1 107 ? 8.384 1.440 -14.380 1.00 76.00 107 MET A CA 1
ATOM 904 C C . MET A 1 107 ? 8.899 1.723 -15.792 1.00 76.00 107 MET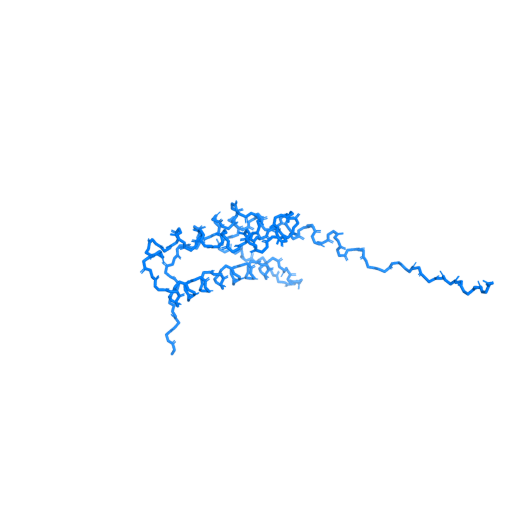 A C 1
ATOM 906 O O . MET A 1 107 ? 9.880 2.440 -15.938 1.00 76.00 107 MET A O 1
ATOM 910 N N . ASN A 1 108 ? 8.192 1.266 -16.828 1.00 71.06 108 ASN A N 1
ATOM 911 C CA . ASN A 1 108 ? 8.579 1.510 -18.223 1.00 71.06 108 ASN A CA 1
ATOM 912 C C . ASN A 1 108 ? 8.604 3.013 -18.561 1.00 71.06 108 ASN A C 1
ATOM 914 O O . ASN A 1 108 ? 9.447 3.485 -19.323 1.00 71.06 108 ASN A O 1
ATOM 918 N N . LYS A 1 109 ? 7.696 3.791 -17.957 1.00 63.91 109 LYS A N 1
ATOM 919 C CA . LYS A 1 109 ? 7.680 5.256 -18.091 1.00 63.91 109 LYS A CA 1
ATOM 920 C C . LYS A 1 109 ? 8.875 5.923 -17.403 1.00 63.91 109 LYS A C 1
ATOM 922 O O . LYS A 1 109 ? 9.260 7.009 -17.811 1.00 63.91 109 LYS A O 1
ATOM 927 N N . ASP A 1 110 ? 9.463 5.292 -16.388 1.00 59.84 110 ASP A N 1
ATOM 928 C CA . ASP A 1 110 ? 10.644 5.804 -15.685 1.00 59.84 110 ASP A CA 1
ATOM 929 C C . ASP A 1 110 ? 11.928 5.625 -16.507 1.00 59.84 110 ASP A C 1
ATOM 931 O O . ASP A 1 110 ? 12.727 6.553 -16.595 1.00 59.84 110 ASP A O 1
ATOM 935 N N . GLU A 1 111 ? 12.083 4.483 -17.192 1.00 57.09 111 GLU A N 1
ATOM 936 C CA . GLU A 1 111 ? 13.220 4.246 -18.100 1.00 57.09 111 GLU A CA 1
ATOM 937 C C . GLU A 1 111 ? 13.270 5.271 -19.239 1.00 57.09 111 GLU A C 1
ATOM 939 O O . GLU A 1 111 ? 14.349 5.692 -19.639 1.00 57.09 111 GLU A O 1
ATOM 944 N N . THR A 1 112 ? 12.110 5.740 -19.709 1.00 50.59 112 THR A N 1
ATOM 945 C CA . THR A 1 112 ? 12.047 6.744 -20.786 1.00 50.59 112 THR A CA 1
ATOM 946 C C . THR A 1 112 ? 12.436 8.148 -20.299 1.00 50.59 112 THR A C 1
ATOM 948 O O . THR A 1 112 ? 12.942 8.950 -21.076 1.00 50.59 112 THR A O 1
ATOM 951 N N . ILE A 1 113 ? 12.237 8.459 -19.013 1.00 49.38 113 ILE A N 1
ATOM 952 C CA . ILE A 1 113 ? 12.591 9.767 -18.430 1.00 49.38 113 ILE A CA 1
ATOM 953 C C . ILE A 1 113 ? 14.070 9.795 -18.014 1.00 49.38 113 ILE A C 1
ATOM 955 O O . ILE A 1 113 ? 14.709 10.841 -18.078 1.00 49.38 113 ILE A O 1
ATOM 959 N N . SER A 1 114 ? 14.643 8.645 -17.645 1.00 43.88 114 SER A N 1
ATOM 960 C CA . SER A 1 114 ? 16.043 8.543 -17.214 1.00 43.88 114 SER A CA 1
ATOM 961 C C . SER A 1 114 ? 17.073 8.746 -18.338 1.00 43.88 114 SER A C 1
ATOM 963 O O . SER A 1 114 ? 18.266 8.784 -18.045 1.00 43.88 114 SER A O 1
ATOM 965 N N . SER A 1 115 ? 16.653 8.876 -19.601 1.00 41.50 115 SER A N 1
ATOM 966 C CA . SER A 1 115 ? 17.543 9.191 -20.733 1.00 41.50 115 SER A CA 1
ATOM 967 C C . SER A 1 115 ? 17.658 10.687 -21.047 1.00 41.50 115 SER A C 1
ATOM 969 O O . SER A 1 115 ? 18.290 11.041 -22.035 1.00 41.50 115 SER A O 1
ATOM 971 N N . ILE A 1 116 ? 17.086 11.568 -20.221 1.00 44.00 116 ILE A N 1
ATOM 972 C CA . ILE A 1 116 ? 17.291 13.017 -20.326 1.00 44.00 116 ILE A CA 1
ATOM 973 C C . ILE A 1 116 ? 18.036 13.455 -19.066 1.00 44.00 116 ILE A C 1
ATOM 975 O O . ILE A 1 116 ? 17.448 13.811 -18.047 1.00 44.00 116 ILE A O 1
ATOM 979 N N . SER A 1 117 ? 19.357 13.347 -19.099 1.00 43.16 117 SER A N 1
ATOM 980 C CA . SER A 1 117 ? 20.240 14.044 -18.171 1.00 43.16 117 SER A CA 1
ATOM 981 C C . SER A 1 117 ? 21.350 14.667 -19.004 1.00 43.16 117 SER A C 1
ATOM 983 O O . SER A 1 117 ? 22.017 13.967 -19.763 1.00 43.16 117 SER A O 1
ATOM 985 N N . ASP A 1 118 ? 21.449 15.986 -18.847 1.00 47.81 118 ASP A N 1
ATOM 986 C CA . ASP A 1 118 ? 22.566 16.853 -19.210 1.00 47.81 118 ASP A CA 1
ATOM 987 C C . ASP A 1 118 ? 22.747 17.179 -20.702 1.00 47.81 118 ASP A C 1
ATOM 989 O O . ASP A 1 118 ? 23.641 16.670 -21.369 1.00 47.81 118 ASP A O 1
ATOM 993 N N . GLU A 1 119 ? 21.963 18.148 -21.189 1.00 41.06 119 GLU A N 1
ATOM 994 C CA . GLU A 1 119 ? 22.531 19.167 -22.080 1.00 41.06 119 GLU A CA 1
ATOM 995 C C . GLU A 1 119 ? 22.416 20.549 -21.424 1.00 41.06 119 GLU A C 1
ATOM 997 O O . GLU A 1 119 ? 21.346 20.999 -21.007 1.00 41.06 119 GLU A O 1
ATOM 1002 N N . GLU A 1 120 ? 23.589 21.161 -21.294 1.00 48.25 120 GLU A N 1
ATOM 1003 C CA . GLU A 1 120 ? 23.898 22.494 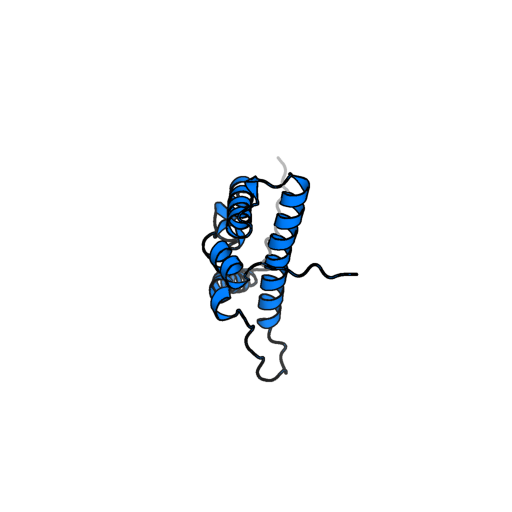-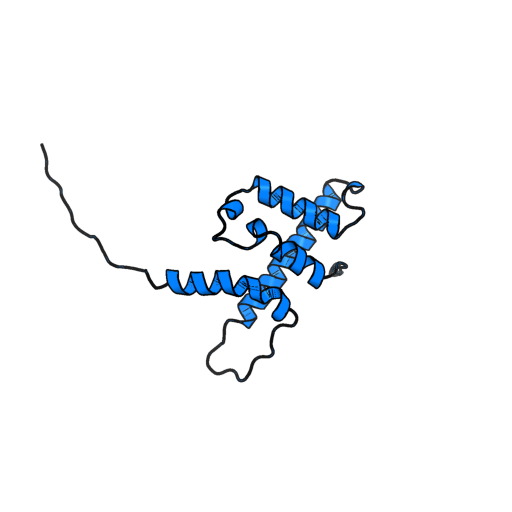20.797 1.00 48.25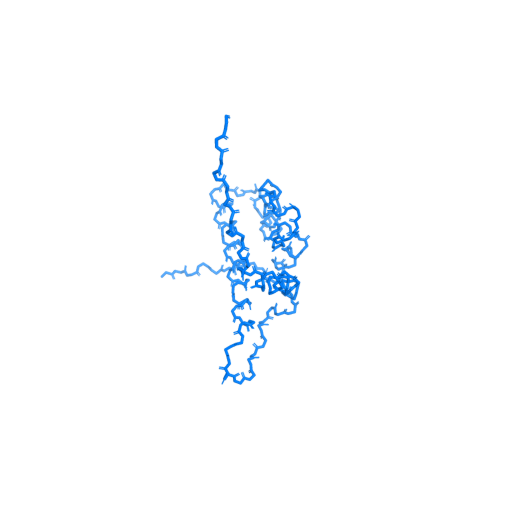 120 GLU A CA 1
ATOM 1004 C C . GLU A 1 120 ? 23.063 23.608 -21.442 1.00 48.25 120 GLU A C 1
ATOM 1006 O O . GLU A 1 120 ? 22.932 23.681 -22.661 1.00 48.25 120 GLU A O 1
ATOM 1011 N N . VAL A 1 121 ? 22.673 24.599 -20.632 1.00 43.12 121 VAL A N 1
ATOM 1012 C CA . VAL A 1 121 ? 22.716 26.001 -21.076 1.00 43.12 121 VAL A CA 1
ATOM 1013 C C . VAL A 1 121 ? 23.512 26.800 -20.048 1.00 43.12 121 VAL A C 1
ATOM 1015 O O . VAL A 1 121 ? 22.984 27.323 -19.068 1.00 43.12 121 VAL A O 1
ATOM 1018 N N . HIS A 1 122 ? 24.822 26.856 -20.286 1.00 48.88 122 HIS A N 1
ATOM 1019 C CA . HIS A 1 122 ? 25.700 27.928 -19.833 1.00 48.88 122 HIS A CA 1
ATOM 1020 C C . HIS A 1 122 ? 25.702 29.033 -20.899 1.00 48.88 122 HIS A C 1
ATOM 1022 O O . HIS A 1 122 ? 26.122 28.779 -22.022 1.00 48.88 122 HIS A O 1
ATOM 1028 N N . GLN A 1 123 ? 25.262 30.236 -20.520 1.00 39.78 123 GLN A N 1
ATOM 1029 C CA . GLN A 1 123 ? 25.611 31.587 -21.018 1.00 39.78 123 GLN A CA 1
ATOM 1030 C C . GLN A 1 123 ? 24.470 32.496 -20.522 1.00 39.78 123 GLN A C 1
ATOM 1032 O O . GLN A 1 123 ? 23.313 32.211 -20.788 1.00 39.78 123 GLN A O 1
ATOM 1037 N N . GLY A 1 124 ? 24.654 33.502 -19.668 1.00 48.34 124 GLY A N 1
ATOM 1038 C CA . GLY A 1 124 ? 25.753 34.450 -19.564 1.00 48.34 124 GLY A CA 1
ATOM 1039 C C . GLY A 1 124 ? 25.244 35.771 -20.128 1.00 48.34 124 GLY A C 1
ATOM 1040 O O . GLY A 1 124 ? 25.170 35.876 -21.339 1.00 48.34 124 GLY A O 1
ATOM 1041 N N . GLU A 1 125 ? 24.881 36.728 -19.269 1.00 45.88 125 GLU A N 1
ATOM 1042 C CA . GLU A 1 125 ? 24.830 38.159 -19.606 1.00 45.88 125 GLU A CA 1
ATOM 1043 C C . GLU A 1 125 ? 24.747 38.992 -18.312 1.00 45.88 125 GLU A C 1
ATOM 1045 O O . GLU A 1 125 ? 23.688 39.224 -17.729 1.00 45.88 125 GLU A O 1
ATOM 1050 N N . GLU A 1 126 ? 25.923 39.407 -17.835 1.00 54.19 126 GLU A N 1
ATOM 1051 C CA . GLU A 1 126 ? 26.098 40.768 -17.328 1.00 54.19 126 GLU A CA 1
ATOM 1052 C C . GLU A 1 126 ? 25.826 41.731 -18.490 1.00 54.19 126 GLU A C 1
ATOM 1054 O O . GLU A 1 126 ? 26.472 41.586 -19.519 1.00 54.19 126 GLU A O 1
ATOM 1059 N N . THR A 1 127 ? 24.949 42.720 -18.306 1.00 50.75 127 THR A N 1
ATOM 1060 C CA . THR A 1 127 ? 25.265 44.135 -18.577 1.00 50.75 127 THR A CA 1
ATOM 1061 C C . THR A 1 127 ? 24.244 45.044 -17.892 1.00 50.75 127 THR A C 1
ATOM 1063 O O . THR A 1 127 ? 23.048 44.994 -18.169 1.00 50.75 127 THR A O 1
ATOM 1066 N N . GLU A 1 128 ? 24.775 45.847 -16.976 1.00 59.22 128 GLU A N 1
ATOM 1067 C CA . GLU A 1 128 ? 24.482 47.255 -16.690 1.00 59.22 128 GLU A CA 1
ATOM 1068 C C . GLU A 1 128 ? 23.498 47.987 -17.627 1.00 59.22 128 GLU A C 1
ATOM 1070 O O . GLU A 1 128 ? 23.729 48.065 -18.834 1.00 59.22 128 GLU A O 1
ATOM 1075 N N . ASN A 1 129 ? 22.454 48.594 -17.042 1.00 50.97 129 ASN A N 1
ATOM 1076 C CA . ASN A 1 129 ? 22.197 50.042 -17.131 1.00 50.97 129 ASN A CA 1
ATOM 1077 C C . ASN A 1 129 ? 21.203 50.513 -16.056 1.00 50.97 129 ASN A C 1
ATOM 1079 O O . ASN A 1 129 ? 2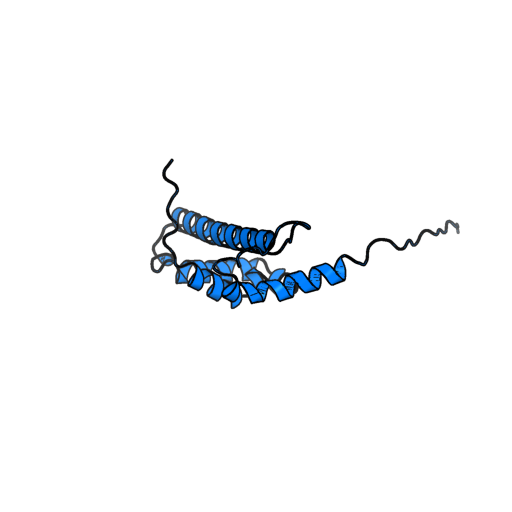0.210 49.788 -15.812 1.00 50.97 129 ASN A O 1
#

Organism: Acanthoscelides obtectus (NCBI:txid200917)

Solvent-accessible surface area (backbone atoms only — not comparable to full-atom values): 8221 Å² total; per-residue (Å²): 131,83,75,79,75,82,88,64,64,63,65,61,52,45,54,59,44,64,78,34,46,42,76,73,35,81,86,38,80,54,36,77,38,65,65,57,37,54,50,54,50,52,52,53,43,42,69,71,34,84,58,41,88,80,45,55,72,66,56,43,48,53,51,44,51,52,53,52,52,50,51,51,53,52,53,52,53,49,54,56,70,66,60,76,59,88,90,63,73,92,73,80,78,57,94,59,45,78,79,47,48,74,56,49,66,58,50,60,56,47,63,66,54,70,75,72,74,88,83,84,86,87,79,89,78,91,78,92,133

pLDDT: mean 78.46, std 17.43, range [32.81, 94.44]

InterPro domains:
  IPR006578 MADF domain [PF10545] (13-103)
  IPR006578 MADF domain [PS51029] (12-108)
  IPR039353 Transcription factor Adf-1 [PTHR12243] (12-121)

Radius of gyration: 20.66 Å; Cα contacts (8 Å, |Δi|>4): 64; chains: 1; bounding box: 41×68×41 Å

Sequence (129 aa):
MSVTKFNYDIVTLIELVEARPCLWNKFSETYKDKILKKREWKEVHKYLEANFDNLNEQEQQKIGDAITTKWQNIRDAFVRSLKKKSGQGAQRKYVYHDQLQFLLQVMNKDETISSISDEEVHQGEETEN